Protein AF-A0A131ZUS8-F1 (afdb_monomer)

Structure (mmCIF, N/CA/C/O backbone):
data_AF-A0A131ZUS8-F1
#
_entry.id   AF-A0A131ZUS8-F1
#
loop_
_atom_site.group_PDB
_atom_site.id
_atom_site.type_symbol
_atom_site.label_atom_id
_atom_site.label_alt_id
_atom_site.label_comp_id
_atom_site.label_asym_id
_atom_site.label_entity_id
_atom_site.label_seq_id
_atom_site.pdbx_PDB_ins_code
_atom_site.Cartn_x
_atom_site.Cartn_y
_atom_site.Cartn_z
_atom_site.occupancy
_atom_site.B_iso_or_equiv
_atom_site.auth_seq_id
_atom_site.auth_comp_id
_atom_site.auth_asym_id
_atom_site.auth_atom_id
_atom_site.pdbx_PDB_model_num
ATOM 1 N N . MET A 1 1 ? -11.949 3.770 33.697 1.00 47.94 1 MET A N 1
ATOM 2 C CA . MET A 1 1 ? -11.000 3.740 32.560 1.00 47.94 1 MET A CA 1
ATOM 3 C C . MET A 1 1 ? -11.807 3.932 31.280 1.00 47.94 1 MET A C 1
ATOM 5 O O . MET A 1 1 ? -12.681 3.121 31.006 1.00 47.94 1 MET A O 1
ATOM 9 N N . SER A 1 2 ? -11.634 5.072 30.606 1.00 47.91 2 SER A N 1
ATOM 10 C CA . SER A 1 2 ? -12.477 5.530 29.486 1.00 47.91 2 SER A CA 1
ATOM 11 C C . SER A 1 2 ? -12.392 4.579 28.282 1.00 47.91 2 SER A C 1
ATOM 13 O O . SER A 1 2 ? -11.311 4.366 27.736 1.00 47.91 2 SER A O 1
ATOM 15 N N . LYS A 1 3 ? -13.5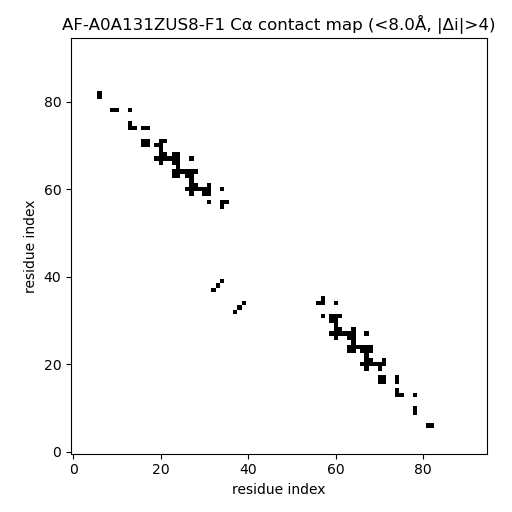34 4.012 27.867 1.00 55.38 3 LYS A N 1
ATOM 16 C CA . LYS A 1 3 ? -13.655 3.114 26.703 1.00 55.38 3 LYS A CA 1
ATOM 17 C C . LYS A 1 3 ? -13.458 3.829 25.351 1.00 55.38 3 LYS A C 1
ATOM 19 O O . LYS A 1 3 ? -13.333 3.145 24.341 1.00 55.38 3 LYS A O 1
ATOM 24 N N . GLU A 1 4 ? -13.364 5.163 25.329 1.00 57.09 4 GLU A N 1
ATOM 25 C CA . GLU A 1 4 ? -13.201 5.961 24.099 1.00 57.09 4 GLU A CA 1
ATOM 26 C C . GLU A 1 4 ? -11.755 6.052 23.584 1.00 57.09 4 GLU A C 1
ATOM 28 O O . GLU A 1 4 ? -11.518 6.265 22.394 1.00 57.09 4 GLU A O 1
ATOM 33 N N . GLN A 1 5 ? -10.770 5.918 24.475 1.00 57.62 5 GLN A N 1
ATOM 34 C CA . GLN A 1 5 ? -9.347 6.062 24.147 1.00 57.62 5 GLN A CA 1
ATOM 35 C C . GLN A 1 5 ? -8.840 5.137 23.012 1.00 57.62 5 GLN A C 1
ATOM 37 O O . GLN A 1 5 ? -8.108 5.630 22.150 1.00 57.62 5 GLN A O 1
ATOM 42 N N . PRO A 1 6 ? -9.215 3.838 22.922 1.00 61.44 6 PRO A N 1
ATOM 43 C CA . PRO A 1 6 ? -8.638 2.945 21.914 1.00 61.44 6 PRO A CA 1
ATOM 44 C C . PRO A 1 6 ? -9.062 3.266 20.473 1.00 61.44 6 PRO A C 1
ATOM 46 O O . PRO A 1 6 ? -8.289 3.003 19.554 1.00 61.44 6 PRO A O 1
ATOM 49 N N . ILE A 1 7 ? -10.247 3.849 20.246 1.00 69.06 7 ILE A N 1
ATOM 50 C CA . ILE A 1 7 ? -10.707 4.171 18.882 1.00 69.06 7 ILE A CA 1
ATOM 51 C C . ILE A 1 7 ? -9.977 5.391 18.337 1.00 69.06 7 ILE A C 1
ATOM 53 O O . ILE A 1 7 ? -9.566 5.391 17.181 1.00 69.06 7 ILE A O 1
ATOM 57 N N . LYS A 1 8 ? -9.780 6.421 19.170 1.00 75.69 8 LYS A N 1
ATOM 58 C CA . LYS A 1 8 ? -9.095 7.654 18.758 1.00 75.69 8 LYS A CA 1
ATOM 59 C C . LYS A 1 8 ? -7.663 7.349 18.309 1.00 75.69 8 LYS A C 1
ATOM 61 O O . LYS A 1 8 ? -7.255 7.801 17.245 1.00 75.69 8 LYS A O 1
ATOM 66 N N . GLY A 1 9 ? -6.935 6.521 19.062 1.00 81.31 9 GLY A N 1
ATOM 67 C CA . GLY A 1 9 ? -5.592 6.074 18.677 1.00 81.31 9 GLY A CA 1
ATOM 68 C C . GLY A 1 9 ? -5.580 5.261 17.378 1.00 81.31 9 GLY A C 1
ATOM 69 O O . GLY A 1 9 ? -4.776 5.531 16.490 1.00 81.31 9 GLY A O 1
ATOM 70 N N . ALA A 1 10 ? -6.506 4.311 17.230 1.00 83.38 10 ALA A N 1
ATOM 71 C CA . ALA A 1 10 ? -6.611 3.498 16.020 1.00 83.38 10 ALA A CA 1
ATOM 72 C C . ALA A 1 10 ? -6.969 4.321 14.772 1.00 83.38 10 ALA A C 1
ATOM 74 O O . ALA A 1 10 ? -6.424 4.077 13.698 1.00 83.38 10 ALA A O 1
ATOM 75 N N . ALA A 1 11 ? -7.840 5.323 14.917 1.00 86.06 11 ALA A N 1
ATOM 76 C CA . ALA A 1 11 ? -8.195 6.233 13.836 1.00 86.06 11 ALA A CA 1
ATOM 77 C C . ALA A 1 11 ? -6.973 7.023 13.349 1.00 86.06 11 ALA A C 1
ATOM 79 O O . ALA A 1 11 ? -6.736 7.089 12.146 1.00 86.06 11 ALA A O 1
ATOM 80 N N . TRP A 1 12 ? -6.151 7.545 14.266 1.00 88.12 12 TRP A N 1
ATOM 81 C CA . TRP A 1 12 ? -4.910 8.237 13.907 1.00 88.12 12 TRP A CA 1
ATOM 82 C C . TRP A 1 12 ? -3.929 7.336 13.159 1.00 88.12 12 TRP A C 1
ATOM 84 O O . TRP A 1 12 ? -3.386 7.754 12.140 1.00 88.12 12 TRP A O 1
ATOM 94 N N . VAL A 1 13 ? -3.741 6.096 13.618 1.00 90.50 13 VAL A N 1
ATOM 95 C CA . VAL A 1 13 ? -2.863 5.121 12.948 1.00 90.50 13 VAL A CA 1
ATOM 96 C C . VAL A 1 13 ? -3.375 4.772 11.550 1.00 90.50 13 VAL A C 1
ATOM 98 O O . VAL A 1 13 ? -2.594 4.670 10.610 1.00 90.50 13 VAL A O 1
ATOM 101 N N . ALA A 1 14 ? -4.686 4.615 11.381 1.00 91.56 14 ALA A N 1
ATOM 102 C CA . ALA A 1 14 ? -5.257 4.323 10.074 1.00 91.56 14 ALA A CA 1
ATOM 103 C C . ALA A 1 14 ? -5.138 5.521 9.114 1.00 91.56 14 ALA A C 1
ATOM 105 O O . ALA A 1 14 ? -4.824 5.333 7.942 1.00 91.56 14 ALA A O 1
ATOM 106 N N . VAL A 1 15 ? -5.315 6.754 9.601 1.00 93.06 15 VAL A N 1
ATOM 107 C CA . VAL A 1 15 ? -5.110 7.968 8.792 1.00 93.06 15 VAL A CA 1
ATOM 108 C C . VAL A 1 15 ? -3.651 8.096 8.354 1.00 93.06 15 VAL A C 1
ATOM 110 O O . VAL A 1 15 ? -3.391 8.342 7.176 1.00 93.06 15 VAL A O 1
ATOM 113 N N . THR A 1 16 ? -2.686 7.889 9.255 1.00 94.88 16 THR A N 1
ATOM 114 C CA . THR A 1 16 ? -1.264 7.946 8.884 1.00 94.88 16 THR A CA 1
ATOM 115 C C . THR A 1 16 ? -0.892 6.835 7.909 1.00 94.88 16 THR A C 1
ATOM 117 O O . THR A 1 16 ? -0.183 7.099 6.940 1.00 94.88 16 THR A O 1
ATOM 120 N N . ALA A 1 17 ? -1.421 5.623 8.091 1.00 95.62 17 ALA A N 1
ATOM 121 C CA . ALA A 1 17 ? -1.221 4.522 7.155 1.00 95.62 17 ALA A CA 1
ATOM 122 C C . ALA A 1 17 ? -1.791 4.832 5.761 1.00 95.62 17 ALA A C 1
ATOM 124 O O . ALA A 1 17 ? -1.128 4.557 4.766 1.00 95.62 17 ALA A O 1
ATOM 125 N N . ILE A 1 18 ? -2.962 5.473 5.666 1.00 96.75 18 ILE A N 1
ATOM 126 C CA . ILE A 1 18 ? -3.527 5.922 4.382 1.00 96.75 18 ILE A CA 1
ATOM 127 C C . ILE A 1 18 ? -2.613 6.951 3.708 1.00 96.75 18 ILE A C 1
ATOM 129 O O . ILE A 1 18 ? -2.341 6.824 2.517 1.00 96.75 18 ILE A O 1
ATOM 133 N N . ILE A 1 19 ? -2.100 7.936 4.454 1.00 97.31 19 ILE A N 1
ATOM 134 C CA . ILE A 1 19 ? -1.163 8.938 3.917 1.00 97.31 19 ILE A CA 1
ATOM 135 C C . ILE A 1 19 ? 0.101 8.258 3.384 1.00 97.31 19 ILE A C 1
ATOM 137 O O . ILE A 1 19 ? 0.529 8.542 2.267 1.00 97.31 19 ILE A O 1
ATOM 141 N N . VAL A 1 20 ? 0.669 7.322 4.148 1.00 97.19 20 VAL A N 1
ATOM 142 C CA . VAL A 1 20 ? 1.817 6.525 3.704 1.00 97.19 20 VAL A CA 1
ATOM 143 C C . VAL A 1 20 ? 1.458 5.754 2.434 1.00 97.19 20 VAL A C 1
ATOM 145 O O . VAL A 1 20 ? 2.161 5.872 1.437 1.00 97.19 20 VAL A O 1
ATOM 148 N N . GLY A 1 21 ? 0.333 5.040 2.412 1.00 96.88 21 GLY A N 1
ATOM 149 C CA . GLY A 1 21 ? -0.133 4.311 1.233 1.00 96.88 21 GLY A CA 1
ATOM 150 C C . GLY A 1 21 ? -0.276 5.196 -0.010 1.00 96.88 21 GLY A C 1
ATOM 151 O O . GLY A 1 21 ? 0.148 4.794 -1.090 1.00 96.88 21 GLY A O 1
ATOM 152 N N . LEU A 1 22 ? -0.778 6.428 0.135 1.00 97.56 22 LEU A N 1
ATOM 153 C CA . LEU A 1 22 ? -0.867 7.399 -0.962 1.00 97.56 22 LEU A CA 1
ATOM 154 C C . LEU A 1 22 ? 0.512 7.804 -1.493 1.00 97.56 22 LEU A C 1
ATOM 156 O O . LEU A 1 22 ? 0.692 7.879 -2.707 1.00 97.56 22 LEU A O 1
ATOM 160 N N . ILE A 1 23 ? 1.498 8.006 -0.613 1.00 97.56 23 ILE A N 1
ATOM 161 C CA . ILE A 1 23 ? 2.886 8.276 -1.022 1.00 97.56 23 ILE A CA 1
ATOM 162 C C . ILE A 1 23 ? 3.427 7.108 -1.854 1.00 97.56 23 ILE A C 1
ATOM 164 O O . ILE A 1 23 ? 4.014 7.333 -2.911 1.00 97.56 23 ILE A O 1
ATOM 168 N N . PHE A 1 24 ? 3.186 5.867 -1.422 1.00 96.81 24 PHE A N 1
ATOM 169 C CA . PHE A 1 24 ? 3.585 4.675 -2.175 1.00 96.81 24 PHE A CA 1
ATOM 170 C C . PHE A 1 24 ? 2.882 4.595 -3.537 1.00 96.81 24 PHE A C 1
ATOM 172 O O . PHE A 1 24 ? 3.540 4.330 -4.538 1.00 96.81 24 PHE A O 1
ATOM 179 N N . VAL A 1 25 ? 1.581 4.888 -3.620 1.00 97.06 25 VAL A N 1
ATOM 180 C CA . VAL A 1 25 ? 0.856 4.910 -4.905 1.00 97.06 25 VAL A CA 1
ATOM 181 C C . VAL A 1 25 ? 1.448 5.948 -5.859 1.00 97.06 25 VAL A C 1
ATOM 183 O O . VAL A 1 25 ? 1.721 5.623 -7.014 1.00 97.06 25 VAL A O 1
ATOM 186 N N . ILE A 1 26 ? 1.690 7.173 -5.385 1.00 96.31 26 ILE A N 1
ATOM 187 C CA . ILE A 1 26 ? 2.267 8.250 -6.203 1.00 96.31 26 ILE A CA 1
ATOM 188 C C . ILE A 1 26 ? 3.678 7.870 -6.666 1.00 96.31 26 ILE A C 1
ATOM 190 O O . ILE A 1 26 ? 3.982 7.969 -7.854 1.00 96.31 26 ILE A O 1
ATOM 194 N N . ALA A 1 27 ? 4.527 7.379 -5.761 1.00 94.44 27 ALA A N 1
ATOM 195 C CA . ALA A 1 27 ? 5.879 6.944 -6.097 1.00 94.44 27 ALA A CA 1
ATOM 196 C C . ALA A 1 27 ? 5.873 5.786 -7.110 1.00 94.44 27 ALA A C 1
ATOM 198 O O . ALA A 1 27 ? 6.591 5.833 -8.107 1.00 94.44 27 ALA A O 1
ATOM 199 N N . GLY A 1 28 ? 5.025 4.776 -6.901 1.00 93.00 28 GLY A N 1
ATOM 200 C CA . GLY A 1 28 ? 4.863 3.649 -7.819 1.00 93.00 28 GLY A CA 1
ATOM 201 C C . GLY A 1 28 ? 4.382 4.085 -9.203 1.00 93.00 28 GLY A C 1
ATOM 202 O O . GLY A 1 28 ? 4.905 3.604 -10.208 1.00 93.00 28 GLY A O 1
ATOM 203 N N . ALA A 1 29 ? 3.450 5.041 -9.274 1.00 92.06 29 ALA A N 1
ATOM 204 C CA . ALA A 1 29 ? 2.975 5.613 -10.532 1.00 92.06 29 ALA A CA 1
ATOM 205 C C . ALA A 1 29 ? 4.084 6.368 -11.283 1.00 92.06 29 ALA A C 1
ATOM 207 O O . ALA A 1 29 ? 4.242 6.159 -12.484 1.00 92.06 29 ALA A O 1
ATOM 208 N N . ILE A 1 30 ? 4.893 7.176 -10.587 1.00 92.31 30 ILE A N 1
ATOM 209 C CA . ILE A 1 30 ? 6.034 7.893 -11.183 1.00 92.31 30 ILE A CA 1
ATOM 210 C C . ILE A 1 30 ? 7.083 6.908 -11.711 1.00 92.31 30 ILE A C 1
ATOM 212 O O . ILE A 1 30 ? 7.49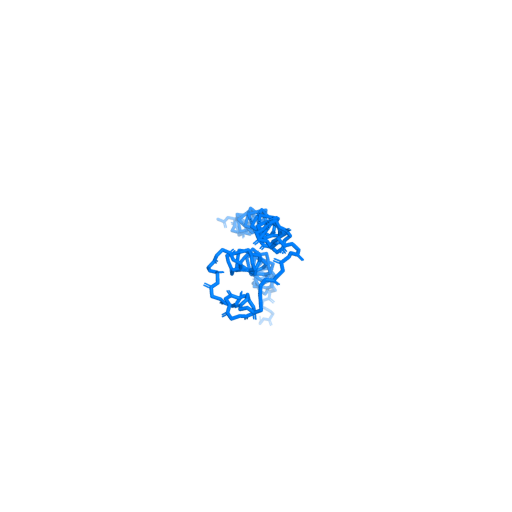2 7.012 -12.865 1.00 92.31 30 ILE A O 1
ATOM 216 N N . ILE A 1 31 ? 7.485 5.924 -10.898 1.00 89.06 31 ILE A N 1
ATOM 217 C CA . ILE A 1 31 ? 8.473 4.905 -11.291 1.00 89.06 31 ILE A CA 1
ATOM 218 C C . ILE A 1 31 ? 7.968 4.115 -12.497 1.00 89.06 31 ILE A C 1
ATOM 220 O O . ILE A 1 31 ? 8.729 3.864 -13.428 1.00 89.06 31 ILE A O 1
ATOM 224 N N . THR A 1 32 ? 6.685 3.746 -12.501 1.00 88.06 32 THR A N 1
ATOM 225 C CA . THR A 1 32 ? 6.058 3.082 -13.648 1.00 88.06 32 THR A CA 1
ATOM 226 C C . THR A 1 32 ? 6.107 3.988 -14.875 1.00 88.06 32 THR A C 1
ATOM 228 O O . THR A 1 32 ? 6.578 3.552 -15.916 1.00 88.06 32 THR A O 1
ATOM 231 N N . GLY A 1 33 ? 5.709 5.257 -14.758 1.00 85.31 33 GLY A N 1
ATOM 232 C CA . GLY A 1 33 ? 5.799 6.225 -15.852 1.00 85.31 33 GLY A CA 1
ATOM 233 C C . GLY A 1 33 ? 7.191 6.237 -16.479 1.00 85.31 33 GLY A C 1
ATOM 234 O O . GLY A 1 33 ? 7.343 5.838 -17.628 1.00 85.31 33 GLY A O 1
ATOM 235 N N . ILE A 1 34 ? 8.216 6.547 -15.683 1.00 84.75 34 ILE A N 1
ATOM 236 C CA . ILE A 1 34 ? 9.619 6.607 -16.123 1.00 84.75 34 ILE A CA 1
ATOM 237 C C . ILE A 1 34 ? 10.073 5.285 -16.757 1.00 84.75 34 ILE A C 1
ATOM 239 O O . ILE A 1 34 ? 10.662 5.266 -17.838 1.00 84.75 34 ILE A O 1
ATOM 243 N N . ALA A 1 35 ? 9.793 4.151 -16.112 1.00 79.69 35 ALA A N 1
ATOM 244 C CA . ALA A 1 35 ? 10.283 2.856 -16.573 1.00 79.69 35 ALA A CA 1
ATOM 245 C C . ALA A 1 35 ? 9.670 2.411 -17.911 1.00 79.69 35 ALA A C 1
ATOM 247 O O . ALA A 1 35 ? 10.306 1.649 -18.643 1.00 79.69 35 ALA A O 1
ATOM 248 N N . TYR A 1 36 ? 8.458 2.877 -18.227 1.00 75.00 36 TYR A N 1
ATOM 249 C CA . TYR A 1 36 ? 7.765 2.561 -19.475 1.00 75.00 36 TYR A CA 1
ATOM 250 C C . TYR A 1 36 ? 7.911 3.655 -20.548 1.00 75.00 36 TYR A C 1
ATOM 252 O O . TYR A 1 36 ? 7.812 3.321 -21.730 1.00 75.00 36 TYR A O 1
ATOM 260 N N . THR A 1 37 ? 8.203 4.914 -20.193 1.00 73.38 37 THR A N 1
ATOM 261 C CA . THR A 1 37 ? 8.372 6.016 -21.164 1.00 73.38 37 THR A CA 1
ATOM 262 C C . THR A 1 37 ? 9.824 6.396 -21.454 1.00 73.38 37 THR A C 1
ATOM 264 O O . THR A 1 37 ? 10.112 6.801 -22.573 1.00 73.38 37 THR A O 1
ATOM 267 N N . GLU A 1 38 ? 10.742 6.282 -20.490 1.00 63.72 38 GLU A N 1
ATOM 268 C CA . GLU A 1 38 ? 12.121 6.798 -20.619 1.00 63.72 38 GLU A CA 1
ATOM 269 C C . GLU A 1 38 ? 13.170 5.691 -20.779 1.00 63.72 38 GLU A C 1
ATOM 271 O O . GLU A 1 38 ? 14.135 5.850 -21.521 1.00 63.72 38 GLU A O 1
ATOM 276 N N . ILE A 1 39 ? 12.969 4.528 -20.151 1.00 60.19 39 ILE A N 1
ATOM 277 C CA . ILE A 1 39 ? 13.856 3.353 -20.318 1.00 60.19 39 ILE A CA 1
ATOM 278 C C . ILE A 1 39 ? 13.564 2.620 -21.653 1.00 60.19 39 ILE A C 1
ATOM 280 O O . ILE A 1 39 ? 14.204 1.631 -22.016 1.00 60.19 39 ILE A O 1
ATOM 284 N N . THR A 1 40 ? 12.593 3.112 -22.419 1.00 55.03 40 THR A N 1
ATOM 285 C CA . THR A 1 40 ? 12.118 2.537 -23.679 1.00 55.03 40 THR A CA 1
ATOM 286 C C . THR A 1 40 ? 12.430 3.508 -24.826 1.00 55.03 40 THR A C 1
ATOM 288 O O . THR A 1 40 ? 11.584 4.336 -25.154 1.00 55.03 40 THR A O 1
ATOM 291 N N . PRO A 1 41 ? 13.627 3.470 -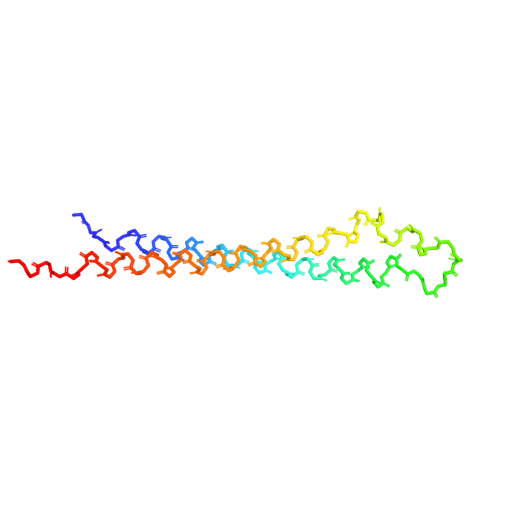25.451 1.00 53.31 41 PRO A N 1
ATOM 292 C CA . PRO A 1 41 ? 13.859 4.257 -26.657 1.00 53.31 41 PRO A CA 1
ATOM 293 C C . PRO A 1 41 ? 12.901 3.785 -27.772 1.00 53.31 41 PRO A C 1
ATOM 295 O O . PRO A 1 41 ? 12.681 2.581 -27.916 1.00 53.31 41 PRO A O 1
ATOM 298 N N . PRO A 1 42 ? 12.343 4.701 -28.584 1.00 54.78 42 PRO A N 1
ATOM 299 C CA . PRO A 1 42 ? 11.343 4.397 -29.617 1.00 54.78 42 PRO A CA 1
ATOM 300 C C . PRO A 1 42 ? 11.884 3.588 -30.808 1.00 54.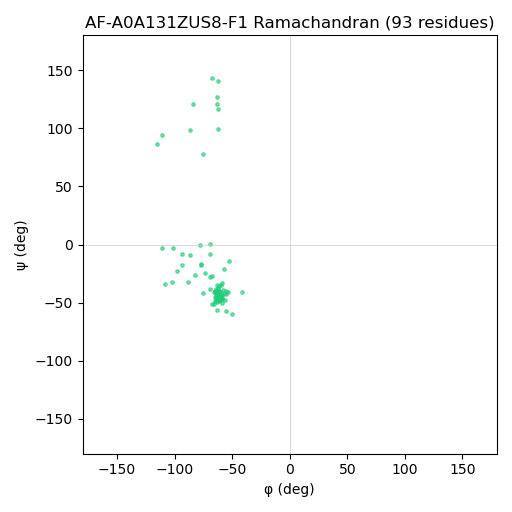78 42 PRO A C 1
ATOM 302 O O . PRO A 1 42 ? 11.135 3.294 -31.734 1.00 54.78 42 PRO A O 1
ATOM 305 N N . ASN A 1 43 ? 13.172 3.237 -30.804 1.00 54.66 43 ASN A N 1
ATOM 306 C CA . ASN A 1 43 ? 13.835 2.517 -31.882 1.00 54.66 43 ASN A CA 1
ATOM 307 C C . ASN A 1 43 ? 14.176 1.103 -31.395 1.00 54.66 43 ASN A C 1
ATOM 309 O O . ASN A 1 43 ? 15.170 0.891 -30.702 1.00 54.66 43 ASN A O 1
ATOM 313 N N . TYR A 1 44 ? 13.283 0.159 -31.671 1.00 59.84 44 TYR A N 1
ATOM 314 C CA . TYR A 1 44 ? 13.439 -1.239 -31.286 1.00 59.84 44 TYR A CA 1
ATOM 315 C C . TYR A 1 44 ? 14.286 -1.985 -32.320 1.00 59.84 44 TYR A C 1
ATOM 317 O O . TYR A 1 44 ? 13.882 -2.102 -33.473 1.00 59.84 44 TYR A O 1
ATOM 325 N N . ASP A 1 45 ? 15.402 -2.558 -31.868 1.00 57.97 45 ASP A N 1
ATOM 326 C CA . ASP A 1 45 ? 15.965 -3.767 -32.474 1.00 57.97 45 ASP A CA 1
ATOM 327 C C . ASP A 1 45 ? 15.018 -4.951 -32.206 1.00 57.97 45 ASP A C 1
ATOM 329 O O . ASP A 1 45 ? 14.459 -5.080 -31.109 1.00 57.97 45 ASP A O 1
ATOM 333 N N . ASP A 1 46 ? 14.888 -5.856 -33.179 1.00 60.41 46 ASP A N 1
ATOM 334 C CA . ASP A 1 46 ? 13.949 -6.997 -33.213 1.00 60.41 46 ASP A CA 1
ATOM 335 C C . ASP A 1 46 ? 13.986 -7.927 -31.974 1.00 60.41 46 ASP A C 1
ATOM 337 O O . ASP A 1 46 ? 13.071 -8.719 -31.736 1.00 60.41 46 ASP A O 1
ATOM 341 N N . TYR A 1 47 ? 15.018 -7.823 -31.132 1.00 55.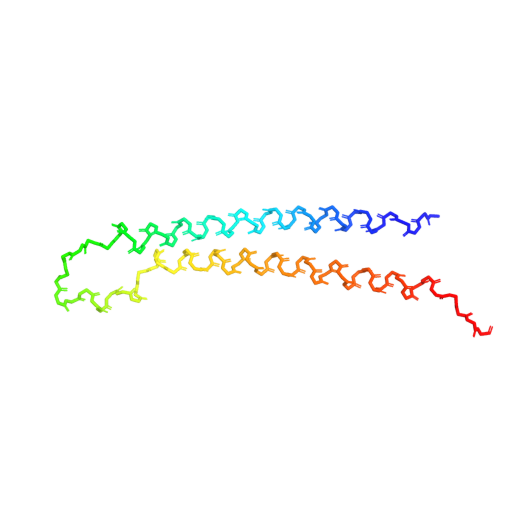75 47 TYR A N 1
ATOM 342 C CA . TYR A 1 47 ? 15.215 -8.632 -29.924 1.00 55.75 47 TYR A CA 1
ATOM 343 C C . TYR A 1 47 ? 14.669 -8.013 -28.634 1.00 55.75 47 TYR A C 1
ATOM 345 O O . TYR A 1 47 ? 14.625 -8.680 -27.598 1.00 55.75 47 TYR A O 1
ATOM 353 N N . TYR A 1 48 ? 14.231 -6.760 -28.661 1.00 55.84 48 TYR A N 1
ATOM 354 C CA . TYR A 1 48 ? 13.804 -6.043 -27.462 1.00 55.84 48 TYR A CA 1
ATOM 355 C C . TYR A 1 48 ? 12.575 -6.687 -26.795 1.00 55.84 48 TYR A C 1
ATOM 357 O O . TYR A 1 48 ? 12.505 -6.771 -25.565 1.00 55.84 48 TYR A O 1
ATOM 365 N N . ASN A 1 49 ? 11.646 -7.248 -27.581 1.00 57.84 49 ASN A N 1
ATOM 366 C CA . ASN A 1 49 ? 10.486 -7.988 -27.063 1.00 57.84 49 ASN A CA 1
ATOM 367 C C . ASN A 1 49 ? 10.868 -9.168 -26.152 1.00 57.84 49 ASN A C 1
ATOM 369 O O . ASN A 1 49 ? 10.065 -9.577 -25.315 1.00 57.84 49 ASN A O 1
ATOM 373 N N . ARG A 1 50 ? 12.101 -9.684 -26.247 1.00 59.22 50 ARG A N 1
ATOM 374 C CA . ARG A 1 50 ? 12.595 -10.770 -25.392 1.00 59.22 50 ARG A CA 1
ATOM 375 C C . ARG A 1 50 ? 12.906 -10.324 -23.959 1.00 59.22 50 ARG A C 1
ATOM 377 O O . ARG A 1 50 ? 12.854 -11.150 -23.052 1.00 59.22 50 ARG A O 1
ATOM 384 N N . TYR A 1 51 ? 13.197 -9.039 -23.737 1.00 54.84 51 TYR A N 1
ATOM 385 C CA . TYR A 1 51 ? 13.645 -8.512 -22.438 1.00 54.84 51 TYR A CA 1
ATOM 386 C C . TYR A 1 51 ? 12.625 -7.599 -21.743 1.00 54.84 51 TYR A C 1
ATOM 388 O O . TYR A 1 51 ? 12.839 -7.217 -20.590 1.00 54.84 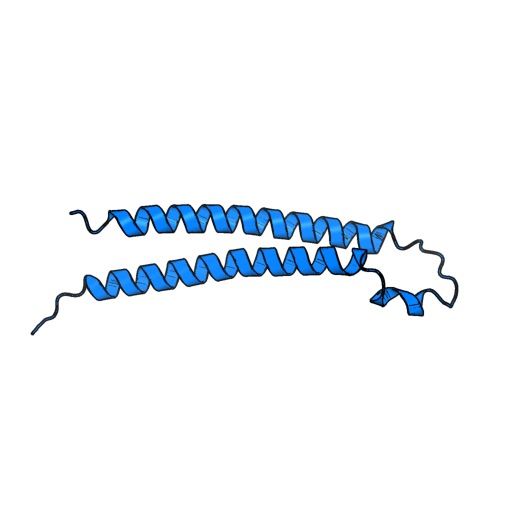51 TYR A O 1
ATOM 396 N N . ILE A 1 52 ? 11.480 -7.317 -22.382 1.00 58.22 52 ILE A N 1
ATOM 397 C CA . ILE A 1 52 ? 10.382 -6.518 -21.805 1.00 58.22 52 ILE A CA 1
ATOM 398 C C . ILE A 1 52 ? 9.935 -7.063 -20.439 1.00 58.22 52 ILE A C 1
ATOM 400 O O . ILE A 1 52 ? 9.731 -6.278 -19.517 1.00 58.22 52 ILE A O 1
ATOM 404 N N . GLY A 1 53 ? 9.847 -8.388 -20.282 1.00 56.50 53 GLY A N 1
ATOM 405 C CA . GLY A 1 53 ? 9.434 -9.034 -19.027 1.00 56.50 53 GLY A CA 1
ATOM 406 C C . GLY A 1 53 ? 10.556 -9.288 -18.010 1.00 56.50 53 GLY A C 1
ATOM 407 O O . GLY A 1 53 ? 10.269 -9.668 -16.881 1.00 56.50 53 GLY A O 1
ATOM 408 N N . SER A 1 54 ? 11.826 -9.091 -18.385 1.00 58.56 54 SER A N 1
ATOM 409 C CA . SER A 1 54 ? 13.002 -9.435 -17.559 1.00 58.56 54 SER A CA 1
ATOM 410 C C . SER A 1 54 ? 13.628 -8.227 -16.853 1.00 58.56 54 SER A C 1
ATOM 412 O O . SER A 1 54 ? 14.603 -8.374 -16.112 1.00 58.56 54 SER A O 1
ATOM 414 N N . SER A 1 55 ? 13.118 -7.020 -17.092 1.00 68.25 55 SER A N 1
ATOM 415 C CA . SER A 1 55 ? 13.680 -5.810 -16.500 1.00 68.25 55 SER A CA 1
ATOM 416 C C . SER A 1 55 ? 13.065 -5.565 -15.120 1.00 68.25 55 SER A C 1
ATOM 418 O O . SER A 1 55 ? 11.986 -4.993 -14.982 1.00 68.25 55 SER A O 1
ATOM 420 N N . VAL A 1 56 ? 13.796 -5.975 -14.077 1.00 70.38 56 VAL A N 1
ATOM 421 C CA . VAL A 1 56 ? 13.486 -5.700 -12.659 1.00 70.38 56 VAL A CA 1
ATOM 422 C C . VAL A 1 56 ? 13.004 -4.252 -12.419 1.00 70.38 56 VAL A C 1
ATOM 424 O O . VAL A 1 56 ? 12.010 -4.086 -11.711 1.00 70.38 56 VAL A O 1
ATOM 427 N N . PRO A 1 57 ? 13.576 -3.203 -13.055 1.00 71.62 57 PRO A N 1
ATOM 428 C CA . PRO A 1 57 ? 13.088 -1.828 -12.895 1.00 71.62 57 PRO A CA 1
ATOM 429 C C . PRO A 1 57 ? 11.621 -1.601 -13.301 1.00 71.62 57 PRO A C 1
ATOM 431 O O . PRO A 1 57 ? 10.933 -0.810 -12.660 1.00 71.62 57 PRO A O 1
ATOM 434 N N . ARG A 1 58 ? 11.107 -2.316 -14.314 1.00 76.12 58 ARG A N 1
ATOM 435 C CA . ARG A 1 58 ? 9.709 -2.188 -14.782 1.00 76.12 58 ARG A CA 1
ATOM 436 C C . ARG A 1 58 ? 8.697 -2.875 -13.883 1.00 76.12 58 ARG A C 1
ATOM 438 O O . ARG A 1 58 ? 7.506 -2.592 -13.981 1.00 76.12 58 ARG A O 1
ATOM 445 N N . LEU A 1 59 ? 9.166 -3.775 -13.024 1.00 84.19 59 LEU A N 1
ATOM 446 C CA . LEU A 1 59 ? 8.331 -4.480 -12.061 1.00 84.19 59 LEU A CA 1
ATOM 447 C C . LEU A 1 59 ? 8.203 -3.703 -10.747 1.00 84.19 59 LEU A C 1
ATOM 449 O O . LEU A 1 59 ? 7.147 -3.740 -10.119 1.00 84.19 59 LEU A O 1
ATOM 453 N N . ILE A 1 60 ? 9.239 -2.952 -10.353 1.00 87.12 60 ILE A N 1
ATOM 454 C CA . ILE A 1 60 ? 9.251 -2.195 -9.092 1.00 87.12 60 ILE A CA 1
ATOM 455 C C . ILE A 1 60 ? 8.101 -1.184 -9.037 1.00 87.12 60 ILE A C 1
ATOM 457 O O . ILE A 1 60 ? 7.390 -1.143 -8.038 1.00 87.12 60 ILE A O 1
ATOM 461 N N . GLY A 1 61 ? 7.876 -0.408 -10.101 1.00 88.31 61 GLY A N 1
ATOM 462 C CA . GLY A 1 61 ? 6.801 0.593 -10.140 1.00 88.31 61 GLY A CA 1
ATOM 463 C C . GLY A 1 61 ? 5.411 0.002 -9.847 1.00 88.31 61 GLY A C 1
ATOM 464 O O . GLY A 1 61 ? 4.780 0.412 -8.867 1.00 88.31 61 GLY A O 1
ATOM 465 N N . PRO A 1 62 ? 4.956 -1.007 -10.615 1.00 91.50 62 PRO A N 1
ATOM 466 C CA . PRO A 1 62 ? 3.696 -1.701 -10.358 1.00 91.50 62 PRO A CA 1
ATOM 467 C C . PRO A 1 62 ? 3.618 -2.345 -8.969 1.00 91.50 62 PRO A C 1
ATOM 469 O O . PRO A 1 62 ? 2.574 -2.258 -8.324 1.00 91.50 62 PRO A O 1
ATOM 472 N N . PHE A 1 63 ? 4.704 -2.943 -8.462 1.00 93.12 63 PHE A N 1
ATOM 473 C CA . PHE A 1 63 ? 4.70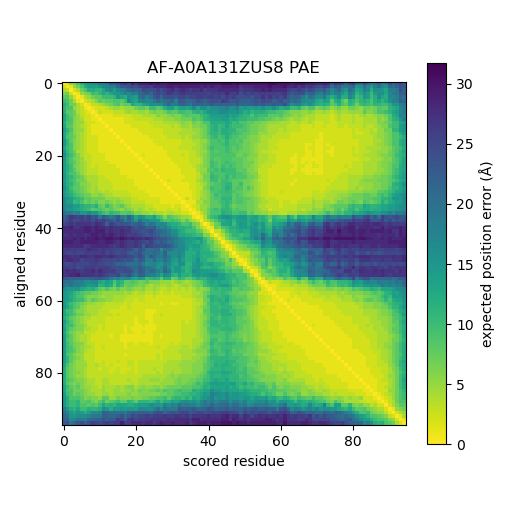6 -3.525 -7.115 1.00 93.12 63 PHE A CA 1
ATOM 474 C C . PHE A 1 63 ? 4.518 -2.473 -6.022 1.00 93.12 63 PHE A C 1
ATOM 476 O O . PHE A 1 63 ? 3.704 -2.670 -5.124 1.00 93.12 63 PHE A O 1
ATOM 483 N N . VAL A 1 64 ? 5.231 -1.350 -6.111 1.00 94.50 64 VAL A N 1
ATOM 484 C CA . VAL A 1 64 ? 5.116 -0.227 -5.168 1.00 94.50 64 VAL A CA 1
ATOM 485 C C . VAL A 1 64 ? 3.703 0.368 -5.212 1.00 94.50 64 VAL A C 1
ATOM 487 O O . VAL A 1 64 ? 3.136 0.682 -4.165 1.00 94.50 64 VAL A O 1
ATOM 490 N N . LEU A 1 65 ? 3.095 0.439 -6.401 1.00 93.50 65 LEU A N 1
ATOM 491 C CA . LEU A 1 65 ? 1.727 0.921 -6.594 1.00 93.50 65 LEU A CA 1
ATOM 492 C C . LEU A 1 65 ? 0.700 -0.009 -5.931 1.00 93.50 65 LEU A C 1
ATOM 494 O O . LEU A 1 65 ? -0.114 0.444 -5.123 1.00 93.50 65 LEU A O 1
ATOM 498 N N . VAL A 1 66 ? 0.767 -1.313 -6.216 1.00 95.75 66 VAL A N 1
ATOM 499 C CA . VAL A 1 66 ? -0.121 -2.318 -5.605 1.00 95.75 66 VAL A CA 1
ATOM 500 C C . VAL A 1 66 ? 0.072 -2.359 -4.090 1.00 95.75 66 VAL A C 1
ATOM 502 O O . VAL A 1 66 ? -0.908 -2.406 -3.351 1.00 95.75 66 VAL A O 1
ATOM 505 N N . PHE A 1 67 ? 1.313 -2.281 -3.612 1.00 96.06 67 PHE A N 1
ATOM 506 C CA . PHE A 1 67 ? 1.614 -2.244 -2.185 1.00 96.06 67 PHE A CA 1
ATOM 507 C C . PHE A 1 67 ? 0.981 -1.024 -1.501 1.00 96.06 67 PHE A C 1
ATOM 509 O O . PHE A 1 67 ? 0.306 -1.175 -0.483 1.00 96.06 67 PHE A O 1
ATOM 516 N N . GLY A 1 68 ? 1.104 0.167 -2.096 1.00 96.44 68 GLY A N 1
ATOM 517 C CA . GLY A 1 68 ? 0.432 1.373 -1.607 1.00 96.44 68 GLY A CA 1
ATOM 518 C C . GLY A 1 68 ? -1.092 1.228 -1.568 1.00 96.44 68 GLY A C 1
ATOM 519 O O . GLY A 1 68 ? -1.718 1.564 -0.562 1.00 96.44 68 GLY A O 1
ATOM 520 N N . ALA A 1 69 ? -1.694 0.649 -2.612 1.00 96.31 69 ALA A N 1
ATOM 521 C CA . ALA A 1 69 ? -3.131 0.382 -2.650 1.00 96.31 69 ALA A CA 1
ATOM 522 C C . ALA A 1 69 ? -3.571 -0.584 -1.535 1.00 96.31 69 ALA A C 1
ATOM 524 O O . ALA A 1 69 ? -4.557 -0.318 -0.848 1.00 96.31 69 ALA A O 1
ATOM 525 N N . VAL A 1 70 ? -2.823 -1.668 -1.299 1.00 97.69 70 VAL A N 1
ATOM 526 C CA . VAL A 1 70 ? -3.099 -2.629 -0.217 1.00 97.69 70 VAL A CA 1
ATOM 527 C C . VAL A 1 70 ? -3.062 -1.951 1.151 1.00 97.69 70 VAL A C 1
ATOM 529 O O . VAL A 1 70 ? -3.935 -2.217 1.974 1.00 97.69 70 VAL A O 1
ATOM 532 N N . ILE A 1 71 ? -2.111 -1.044 1.392 1.00 97.00 71 ILE A N 1
ATOM 533 C CA . ILE A 1 71 ? -2.052 -0.278 2.645 1.00 97.00 71 ILE A CA 1
ATOM 534 C C . ILE A 1 71 ? -3.308 0.582 2.816 1.00 97.00 71 ILE A C 1
ATOM 536 O O . ILE A 1 71 ? -3.906 0.573 3.893 1.00 97.00 71 ILE A O 1
ATOM 540 N N . ILE A 1 72 ? -3.741 1.295 1.771 1.00 97.19 72 ILE A N 1
ATOM 541 C CA . ILE A 1 72 ? -4.936 2.152 1.826 1.00 97.19 72 ILE A CA 1
ATOM 542 C C . ILE A 1 72 ? -6.186 1.310 2.102 1.00 97.19 72 ILE A C 1
ATOM 544 O O . ILE A 1 72 ? -6.888 1.548 3.087 1.00 97.19 72 ILE A O 1
ATOM 548 N N . PHE A 1 73 ? -6.454 0.301 1.270 1.00 96.81 73 PHE A N 1
ATOM 549 C CA . PHE A 1 73 ? -7.651 -0.530 1.408 1.00 96.81 73 PHE A CA 1
ATOM 550 C C . PHE A 1 73 ? -7.642 -1.334 2.711 1.00 96.81 73 PHE A C 1
ATOM 552 O O . PHE A 1 73 ? -8.660 -1.390 3.399 1.00 96.81 73 PHE A O 1
ATOM 559 N N . GLY A 1 74 ? -6.493 -1.888 3.102 1.00 95.19 74 GLY A N 1
ATOM 560 C CA . GLY A 1 74 ? -6.331 -2.590 4.373 1.00 95.19 74 GLY A CA 1
ATOM 561 C C . GLY A 1 74 ? -6.617 -1.690 5.575 1.00 95.19 74 GLY A C 1
ATOM 562 O O . GLY A 1 74 ? -7.335 -2.097 6.488 1.00 95.19 74 GLY A O 1
ATOM 563 N N . SER A 1 75 ? -6.142 -0.441 5.549 1.00 93.75 75 SER A N 1
ATOM 564 C CA . SER A 1 75 ? -6.390 0.534 6.620 1.00 93.75 75 SER A CA 1
ATOM 565 C C . SER A 1 75 ? -7.875 0.883 6.749 1.00 93.75 75 SER A C 1
ATOM 567 O O . SER A 1 75 ? -8.398 0.945 7.863 1.00 93.75 75 SER A O 1
ATOM 569 N N . ILE A 1 76 ? -8.576 1.050 5.622 1.00 94.00 76 ILE A N 1
ATOM 570 C CA . ILE A 1 76 ? -10.022 1.315 5.602 1.00 94.00 76 ILE A CA 1
ATOM 571 C C . ILE A 1 76 ? -10.795 0.117 6.163 1.00 94.00 76 ILE A C 1
ATOM 573 O O . ILE A 1 76 ? -11.634 0.287 7.047 1.00 94.00 76 ILE A O 1
ATOM 577 N N . VAL A 1 77 ? -10.492 -1.099 5.697 1.00 94.75 77 VAL A N 1
ATOM 578 C CA . VAL A 1 77 ? -11.164 -2.326 6.155 1.00 94.75 77 VAL A CA 1
ATOM 579 C C . VAL A 1 77 ? -10.992 -2.511 7.661 1.00 94.75 77 VAL A C 1
ATOM 581 O O . VAL A 1 77 ? -11.971 -2.747 8.368 1.00 94.75 77 VAL A O 1
ATOM 584 N N . ILE A 1 78 ? -9.772 -2.346 8.179 1.00 90.88 78 ILE A N 1
ATOM 585 C CA . ILE A 1 78 ? -9.501 -2.462 9.616 1.00 90.88 78 ILE A CA 1
ATOM 586 C C . ILE A 1 78 ? -10.292 -1.411 10.404 1.00 90.88 78 ILE A C 1
ATOM 588 O O . ILE A 1 78 ? -10.910 -1.754 11.412 1.00 90.88 78 ILE A O 1
ATOM 592 N N . MET A 1 79 ? -10.340 -0.158 9.940 1.00 90.25 79 MET A N 1
ATOM 593 C CA . MET A 1 79 ? -11.105 0.902 10.604 1.00 90.25 79 MET A CA 1
ATOM 594 C C . MET A 1 79 ? -12.603 0.567 10.677 1.00 90.25 79 MET A C 1
ATOM 596 O O . MET A 1 79 ? -13.215 0.710 11.738 1.00 90.25 79 MET A O 1
ATOM 600 N N . VAL A 1 80 ? -13.182 0.062 9.584 1.00 90.25 80 VAL A N 1
ATOM 601 C CA . VAL A 1 80 ? -14.590 -0.364 9.537 1.00 90.25 80 VAL A CA 1
ATOM 602 C C . VAL A 1 80 ? -14.848 -1.505 10.522 1.00 90.25 80 VAL A C 1
ATOM 604 O O . VAL A 1 80 ? -15.780 -1.422 11.324 1.00 90.25 80 VAL A O 1
ATOM 607 N N . LEU A 1 81 ? -13.995 -2.533 10.534 1.00 89.62 81 LEU A N 1
ATOM 608 C CA . LEU A 1 81 ? -14.123 -3.666 11.457 1.00 89.62 81 LEU A CA 1
ATOM 609 C C . LEU A 1 81 ? -14.007 -3.233 12.925 1.00 89.62 81 LEU A C 1
ATOM 611 O O . LEU A 1 81 ? -14.757 -3.713 13.778 1.00 89.62 81 LEU A O 1
ATOM 615 N N . MET A 1 82 ? -13.096 -2.306 13.235 1.00 86.25 82 MET A N 1
ATOM 616 C CA . MET A 1 82 ? -12.948 -1.760 14.586 1.00 86.25 82 MET A CA 1
ATOM 617 C C . MET A 1 82 ? -14.182 -0.965 15.014 1.00 86.25 82 MET A C 1
ATOM 619 O O . MET A 1 82 ? -14.630 -1.124 16.151 1.00 86.25 82 MET A O 1
ATOM 623 N N . ASN A 1 83 ? -14.760 -0.171 14.110 1.00 85.06 83 ASN A N 1
ATOM 624 C CA . ASN A 1 83 ? -15.987 0.568 14.382 1.00 85.06 83 ASN A CA 1
ATOM 625 C C . ASN A 1 83 ? -17.171 -0.383 14.627 1.00 85.06 83 ASN A C 1
ATOM 627 O O . ASN A 1 83 ? -17.850 -0.263 15.642 1.00 85.06 83 ASN A O 1
ATOM 631 N N . MET A 1 84 ? -17.370 -1.394 13.773 1.00 85.88 84 MET A N 1
ATOM 632 C CA . MET A 1 84 ? -18.429 -2.399 13.958 1.00 85.88 84 MET A CA 1
ATOM 633 C C . MET A 1 84 ? -18.295 -3.143 15.292 1.00 85.88 84 MET A C 1
ATOM 635 O O . MET A 1 84 ? -19.271 -3.306 16.024 1.00 85.88 84 MET A O 1
ATOM 639 N N . ARG A 1 85 ? -17.071 -3.555 15.648 1.00 84.12 85 ARG A N 1
ATOM 640 C CA . ARG A 1 85 ? -16.788 -4.208 16.934 1.00 84.12 85 ARG A CA 1
ATOM 641 C C . ARG A 1 85 ? -17.100 -3.296 18.118 1.00 84.12 85 ARG A C 1
ATOM 643 O O . ARG A 1 85 ? -17.501 -3.792 19.169 1.00 84.12 85 ARG A O 1
ATOM 650 N N . TYR A 1 86 ? -16.860 -1.995 17.981 1.00 79.69 86 TYR A N 1
ATOM 651 C CA . TYR A 1 86 ? -17.170 -1.037 19.032 1.00 79.69 86 TYR A CA 1
ATOM 652 C C . TYR A 1 86 ? -18.679 -0.911 19.238 1.00 79.69 86 TYR A C 1
ATOM 654 O O . TYR A 1 86 ? -19.142 -1.124 20.355 1.00 79.69 86 TYR A O 1
ATOM 662 N N . GLN A 1 87 ? -19.435 -0.690 18.158 1.00 78.50 87 GLN A N 1
ATOM 663 C CA . GLN A 1 87 ? -20.898 -0.596 18.197 1.00 78.50 87 GLN A CA 1
ATOM 664 C C . GLN A 1 87 ? -21.526 -1.842 18.842 1.00 78.50 87 GLN A C 1
ATOM 666 O O . GLN A 1 87 ? -22.373 -1.718 19.719 1.00 78.50 87 GLN A O 1
ATOM 671 N N . TYR A 1 88 ? -21.038 -3.045 18.507 1.00 77.94 88 TYR A N 1
ATOM 672 C CA . TYR A 1 88 ? -21.519 -4.296 19.110 1.00 77.94 88 TYR A CA 1
ATOM 673 C C . TYR A 1 88 ? -21.341 -4.355 20.637 1.00 77.94 88 TYR A C 1
ATOM 675 O O . TYR A 1 88 ? -22.167 -4.929 21.337 1.00 77.94 88 TYR A O 1
ATOM 683 N N . LYS A 1 89 ? -20.265 -3.769 21.177 1.00 72.31 89 LYS A N 1
ATOM 684 C CA . LYS A 1 89 ? -20.010 -3.755 22.628 1.00 72.31 89 LYS A CA 1
ATOM 685 C C . LYS A 1 89 ? -20.862 -2.739 23.388 1.00 72.31 89 LY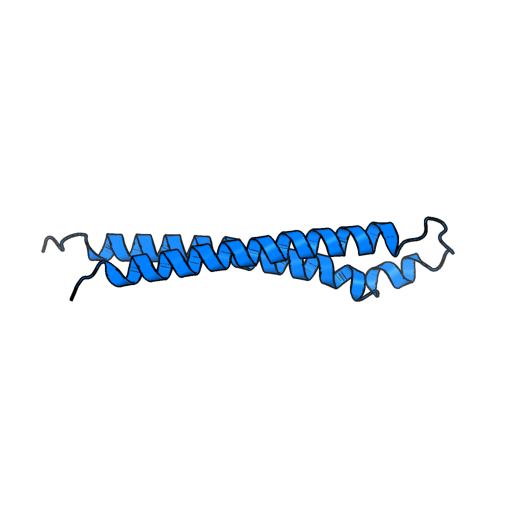S A C 1
ATOM 687 O O . LYS A 1 89 ? -20.907 -2.821 24.615 1.00 72.31 89 LYS A O 1
ATOM 692 N N . GLU A 1 90 ? -21.446 -1.766 22.695 1.00 69.56 90 GLU A N 1
ATOM 693 C CA . GLU A 1 90 ? -22.283 -0.731 23.307 1.00 69.56 90 GLU A CA 1
ATOM 694 C C . GLU A 1 90 ? -23.770 -1.076 23.304 1.00 69.56 90 GLU A C 1
ATOM 696 O O . GLU A 1 90 ? -24.507 -0.500 24.101 1.00 69.56 90 GLU A O 1
ATOM 701 N N . VAL A 1 91 ? -24.213 -2.033 22.479 1.00 71.38 91 VAL A N 1
ATOM 702 C CA . VAL A 1 91 ? -25.593 -2.527 22.538 1.00 71.38 91 VAL A CA 1
ATOM 703 C C . VAL A 1 91 ? -25.821 -3.161 23.919 1.00 71.38 91 VAL A C 1
ATOM 705 O O . VAL A 1 91 ? -25.138 -4.134 24.257 1.00 71.38 91 VAL A O 1
ATOM 708 N N . PRO A 1 92 ? -26.733 -2.624 24.752 1.00 64.62 92 PRO A N 1
ATOM 709 C CA . PRO A 1 92 ? -27.026 -3.220 26.045 1.00 64.62 92 PRO A CA 1
ATOM 710 C C . PRO A 1 92 ? -27.612 -4.615 25.822 1.00 64.62 92 PRO A C 1
ATOM 712 O O . PRO A 1 9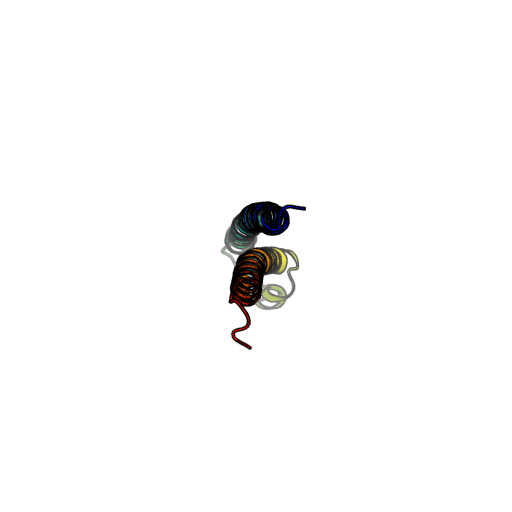2 ? -28.568 -4.786 25.068 1.00 64.62 92 PRO A O 1
ATOM 715 N N . ASN A 1 93 ? -27.028 -5.621 26.478 1.00 68.06 93 ASN A N 1
ATOM 716 C CA . ASN A 1 93 ? -27.629 -6.949 26.560 1.00 68.06 93 ASN A CA 1
ATOM 717 C C . ASN A 1 93 ? -28.968 -6.795 27.293 1.00 68.06 93 ASN A C 1
ATOM 719 O O . ASN A 1 93 ? -28.995 -6.678 28.516 1.00 68.06 93 ASN A O 1
ATOM 723 N N . HIS A 1 94 ? -30.069 -6.751 26.546 1.00 57.81 94 HIS A N 1
ATOM 724 C CA . HIS A 1 94 ? -31.411 -6.915 27.091 1.00 57.81 94 HIS A CA 1
ATOM 725 C C . HIS A 1 94 ? -31.613 -8.405 27.391 1.00 57.81 94 HIS A C 1
ATOM 727 O O . HIS A 1 94 ? -32.184 -9.136 26.585 1.00 57.81 94 HIS A O 1
ATOM 733 N N . GLY A 1 95 ? -31.034 -8.851 28.507 1.00 52.34 95 GLY A N 1
ATOM 734 C CA . GLY A 1 95 ? -31.343 -10.116 29.168 1.00 52.34 95 GLY A CA 1
ATOM 735 C C . GLY A 1 95 ? -32.161 -9.849 30.417 1.00 52.34 95 GLY A C 1
ATOM 736 O O . GLY A 1 95 ? -31.804 -8.883 31.129 1.00 52.34 95 GLY A O 1
#

Solvent-accessible surface area (backbone atoms only — not comparable to full-atom values): 5278 Å² total; per-residue (Å²): 133,76,85,63,59,67,57,58,56,50,51,52,53,32,53,51,41,31,54,51,13,49,51,31,30,53,49,10,49,50,42,33,48,45,41,66,62,67,74,45,68,95,75,75,60,95,65,50,80,76,47,69,87,70,45,66,68,60,50,49,9,56,49,36,23,53,51,11,48,49,40,32,54,49,31,51,53,52,52,52,54,52,50,54,56,48,55,63,72,66,57,75,82,91,120

Nearest PDB structures (foldseek):
  6h2f-assembly1_H  TM=4.040E-01  e=3.177E-01  Aeromonas hydrophila subsp. hydrophila AL09-71

Sequence (95 aa):
MSKEQPIKGAAWVAVTAIIVGLIFVIAGAIITGIAYTEITPPNYDDYYNRYIGSSVPRLIGPFVLVFGAVIIFGSIVIMVLMNMRYQYKEVPNHG

Secondary structure (DSSP, 8-state):
--TTHHHHHHHHHHHHHHHHHHHHHHHHHHHHHHHHHTSS-S---TTGGGTTTT-HHHHHHHHHHHHHHHHHHHHHHHHHHHHHHHHHHHS----

Mean predicted aligned error: 9.94 Å

Foldseek 3Di:
DDPPVVLVVLVVVLVVLLVVLVVLQVQLQVLLCCVVPPVDDPDDDPCVVVCPVVDPSNVSSVVSNVVSVCSNVVSVVVSVVVVVVVVVVPPDPPD

Radius of gyration: 21.82 Å; Cα contacts (8 Å, |Δi|>4): 65; chains: 1; bounding box: 47×20×66 Å

pLDDT: mean 79.35, std 15.92, range [47.91, 97.69]

Organism: Sarcoptes scabiei (NCBI:txid52283)